Protein AF-A0A372RIH0-F1 (afdb_monomer_lite)

Secondary structure (DSSP, 8-state):
--HHHH---------------PPPP-HHHHHHHHHHHHHHHHHTS-TTTT--S-HHHHHHHHHHTT------TTS-HHHHHHHHTT----

Radius of gyration: 15.59 Å; chains: 1; bounding box: 44×25×38 Å

Structure (mmCIF, N/CA/C/O backbone):
data_AF-A0A372RIH0-F1
#
_entry.id   AF-A0A372RIH0-F1
#
loop_
_atom_site.group_PDB
_atom_site.id
_atom_site.type_symbol
_atom_site.label_atom_id
_atom_site.label_alt_id
_atom_site.label_comp_id
_atom_site.label_asym_id
_atom_site.label_entity_id
_atom_site.label_seq_id
_atom_site.pdbx_PDB_ins_code
_atom_site.Cartn_x
_atom_site.Cartn_y
_atom_site.Cartn_z
_atom_site.occupancy
_atom_site.B_iso_or_equiv
_atom_site.auth_seq_id
_atom_site.auth_comp_id
_atom_site.auth_asym_id
_atom_site.auth_atom_id
_atom_site.pdbx_PDB_model_num
ATOM 1 N N . MET A 1 1 ? 4.531 5.317 -5.463 1.00 79.00 1 MET A N 1
ATOM 2 C CA . MET A 1 1 ? 5.404 4.854 -6.566 1.00 79.00 1 MET A CA 1
ATOM 3 C C . MET A 1 1 ? 5.653 3.368 -6.379 1.00 79.00 1 MET A C 1
ATOM 5 O O . MET A 1 1 ? 5.919 2.978 -5.248 1.00 79.00 1 MET A O 1
ATOM 9 N N . ALA A 1 2 ? 5.502 2.563 -7.433 1.00 87.81 2 ALA A N 1
ATOM 10 C CA . ALA A 1 2 ? 5.599 1.106 -7.338 1.00 87.81 2 ALA A CA 1
ATOM 11 C C . ALA A 1 2 ? 7.036 0.616 -7.030 1.00 87.81 2 ALA A C 1
ATOM 13 O O . ALA A 1 2 ? 7.996 1.307 -7.403 1.00 87.81 2 ALA A O 1
ATOM 14 N N . PRO A 1 3 ? 7.206 -0.535 -6.349 1.00 87.38 3 PRO A N 1
ATOM 15 C CA . PRO A 1 3 ? 8.493 -1.003 -5.829 1.00 87.38 3 PRO A CA 1
ATOM 16 C C . PRO A 1 3 ? 9.572 -1.154 -6.908 1.00 87.38 3 PRO A C 1
ATOM 18 O O . PRO A 1 3 ? 10.701 -0.694 -6.736 1.00 87.38 3 PRO A O 1
ATOM 21 N N . GLU A 1 4 ? 9.222 -1.686 -8.077 1.00 86.38 4 GLU A N 1
ATOM 22 C CA . GLU A 1 4 ? 10.142 -1.896 -9.199 1.00 86.38 4 GLU A CA 1
ATOM 23 C C . GLU A 1 4 ? 10.706 -0.591 -9.783 1.00 86.38 4 GLU A C 1
ATOM 25 O O . GLU A 1 4 ? 11.759 -0.593 -10.420 1.00 86.38 4 GLU A O 1
ATOM 30 N N . LYS A 1 5 ? 10.044 0.549 -9.545 1.00 86.88 5 LYS A N 1
ATOM 31 C CA . LYS A 1 5 ? 10.560 1.876 -9.929 1.00 86.88 5 LYS A CA 1
ATOM 32 C C . LYS A 1 5 ? 11.577 2.415 -8.929 1.00 86.88 5 LYS A C 1
ATOM 34 O O . LYS A 1 5 ? 12.383 3.275 -9.278 1.00 86.88 5 LYS A O 1
ATOM 39 N N . LEU A 1 6 ? 11.532 1.932 -7.689 1.00 85.69 6 LEU A N 1
ATOM 40 C CA . LEU A 1 6 ? 12.412 2.344 -6.596 1.00 85.69 6 LEU A CA 1
ATOM 41 C C . LEU A 1 6 ? 13.710 1.528 -6.547 1.00 85.69 6 LEU A C 1
ATOM 43 O O . LEU A 1 6 ? 14.708 2.043 -6.044 1.00 85.69 6 LEU A O 1
ATOM 47 N N . LEU A 1 7 ? 13.699 0.310 -7.097 1.00 81.94 7 LEU A N 1
ATOM 48 C CA . LEU A 1 7 ? 14.831 -0.625 -7.138 1.00 81.94 7 LEU A CA 1
ATOM 49 C C . LEU A 1 7 ? 15.880 -0.327 -8.220 1.00 81.94 7 LEU A C 1
ATOM 51 O O . LEU A 1 7 ? 16.906 -0.997 -8.268 1.00 81.94 7 LEU A O 1
ATOM 55 N N . LEU A 1 8 ? 15.654 0.661 -9.089 1.00 70.31 8 LEU A N 1
ATOM 56 C CA . LEU A 1 8 ? 16.638 1.056 -10.097 1.00 70.31 8 LEU A CA 1
ATOM 57 C C . LEU A 1 8 ? 17.874 1.673 -9.421 1.00 70.31 8 LEU A C 1
ATOM 59 O O . LEU A 1 8 ? 17.846 2.830 -8.995 1.00 70.31 8 LEU A O 1
ATOM 63 N N . ASP A 1 9 ? 18.955 0.895 -9.331 1.00 59.22 9 ASP A N 1
ATOM 64 C CA . ASP A 1 9 ? 20.243 1.359 -8.825 1.00 59.22 9 ASP A CA 1
ATOM 65 C C . ASP A 1 9 ? 20.868 2.348 -9.832 1.00 59.22 9 ASP A C 1
ATOM 67 O O . ASP A 1 9 ? 21.140 2.016 -10.990 1.00 59.22 9 ASP A O 1
ATOM 71 N N . ASN A 1 10 ? 21.135 3.579 -9.386 1.00 56.28 10 ASN A N 1
ATOM 72 C CA . ASN A 1 10 ? 22.108 4.455 -10.038 1.00 56.28 10 ASN A CA 1
ATOM 73 C C . ASN A 1 10 ? 23.505 3.902 -9.71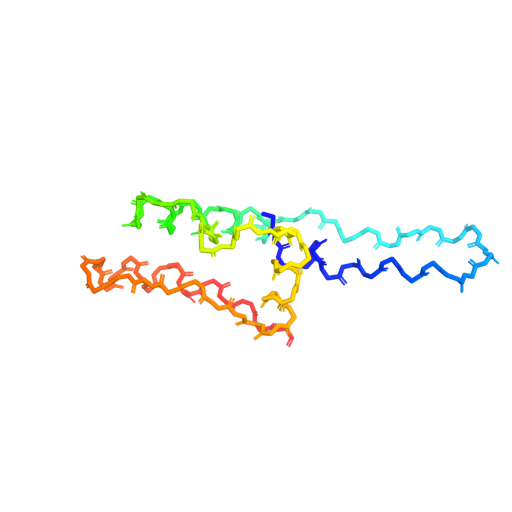8 1.00 56.28 10 ASN A C 1
ATOM 75 O O . ASN A 1 10 ? 24.190 4.413 -8.837 1.00 56.28 10 ASN A O 1
ATOM 79 N N . ASN A 1 11 ? 23.919 2.830 -10.392 1.00 51.47 11 ASN A N 1
ATOM 80 C CA . ASN A 1 11 ? 25.319 2.420 -10.380 1.00 51.47 11 ASN A CA 1
ATOM 81 C C . ASN A 1 11 ? 26.087 3.364 -11.323 1.00 51.47 11 ASN A C 1
ATOM 83 O O . ASN A 1 11 ? 26.312 3.071 -12.497 1.00 51.47 11 ASN A O 1
ATOM 87 N N . GLU A 1 12 ? 26.366 4.574 -10.836 1.00 52.09 12 GLU A N 1
ATOM 88 C CA . GLU A 1 12 ? 27.220 5.561 -11.496 1.00 52.09 12 GLU A CA 1
A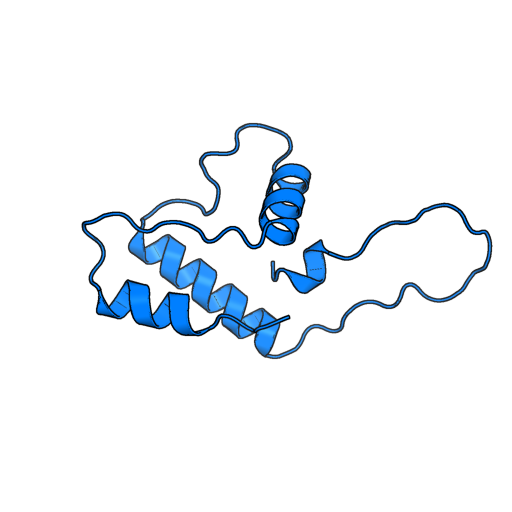TOM 89 C C . GLU A 1 12 ? 28.677 5.145 -11.313 1.00 52.09 12 GLU A C 1
ATOM 91 O O . GLU A 1 12 ? 29.313 5.521 -10.340 1.00 52.09 12 GLU A O 1
ATOM 96 N N . ASN A 1 13 ? 29.171 4.306 -12.221 1.00 47.97 13 ASN A N 1
ATOM 97 C CA . ASN A 1 13 ? 30.582 4.209 -12.598 1.00 47.97 13 ASN A CA 1
ATOM 98 C C . ASN A 1 13 ? 30.688 3.248 -13.780 1.00 47.97 13 ASN A C 1
ATOM 100 O O . ASN A 1 13 ? 31.042 2.089 -13.608 1.00 47.97 13 ASN A O 1
ATOM 104 N N . ASN A 1 14 ? 30.318 3.711 -14.973 1.00 45.09 14 ASN A N 1
ATOM 105 C CA . ASN A 1 14 ? 30.866 3.208 -16.230 1.00 45.09 14 ASN A CA 1
ATOM 106 C C . ASN A 1 14 ? 30.530 4.212 -17.332 1.00 45.09 14 ASN A C 1
ATOM 108 O O . ASN A 1 14 ? 29.382 4.328 -17.761 1.00 45.09 14 ASN A O 1
ATOM 112 N N . ASN A 1 15 ? 31.555 4.946 -17.766 1.00 53.69 15 ASN A N 1
ATOM 113 C CA . ASN A 1 15 ? 31.547 5.728 -18.994 1.00 53.69 15 ASN A CA 1
ATOM 114 C C . ASN A 1 15 ? 31.241 4.785 -20.157 1.00 53.69 15 ASN A C 1
ATOM 116 O O . ASN A 1 15 ? 32.130 4.059 -20.580 1.00 53.69 15 ASN A O 1
ATOM 120 N N . ASN A 1 16 ? 29.987 4.746 -20.602 1.00 50.38 16 ASN A N 1
ATOM 121 C CA . ASN A 1 16 ? 29.539 4.311 -21.922 1.00 50.38 16 ASN A CA 1
ATOM 122 C C . ASN A 1 16 ? 28.056 4.681 -22.033 1.00 50.38 16 ASN A C 1
ATOM 124 O O . ASN A 1 16 ? 27.251 4.240 -21.211 1.00 50.38 16 ASN A O 1
ATOM 128 N N . ASP A 1 17 ? 27.702 5.477 -23.043 1.00 54.91 17 ASP A N 1
ATOM 129 C CA . ASP A 1 17 ? 26.361 5.997 -23.350 1.00 54.91 17 ASP A CA 1
ATOM 130 C C . ASP A 1 17 ? 25.339 4.906 -23.736 1.00 54.91 17 ASP A C 1
ATOM 132 O O . ASP A 1 17 ? 24.714 4.928 -24.794 1.00 54.91 17 ASP A O 1
ATOM 136 N N . ASN A 1 18 ? 25.121 3.929 -22.858 1.00 49.59 18 ASN A N 1
ATOM 137 C CA . ASN A 1 18 ? 24.174 2.840 -23.041 1.00 49.59 18 ASN A CA 1
ATOM 138 C C . ASN A 1 18 ? 22.962 3.039 -22.129 1.00 49.59 18 ASN A C 1
ATOM 140 O O . ASN A 1 18 ? 22.872 2.508 -21.026 1.00 49.59 18 ASN A O 1
ATOM 144 N N . LYS A 1 19 ? 22.018 3.841 -22.638 1.00 53.88 19 LYS A N 1
ATOM 145 C CA . LYS A 1 19 ? 20.559 3.751 -22.437 1.00 53.88 19 LYS A CA 1
ATOM 146 C C . LYS A 1 19 ? 20.145 3.092 -21.105 1.00 53.88 19 LYS A C 1
ATOM 148 O O . LYS A 1 19 ? 19.857 1.896 -21.076 1.00 53.88 19 LYS A O 1
ATOM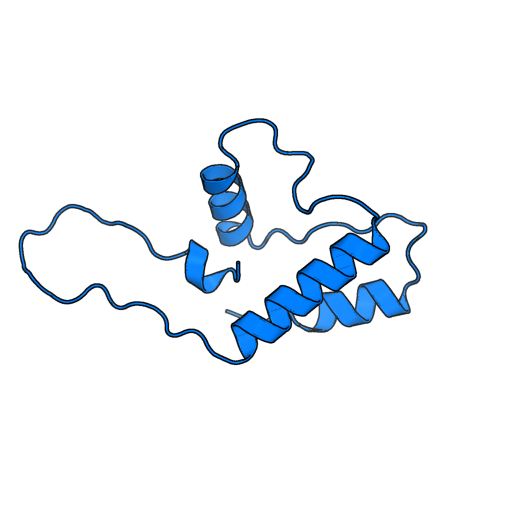 153 N N . LYS A 1 20 ? 20.057 3.879 -20.016 1.00 58.66 20 LYS A N 1
ATOM 154 C CA . LYS A 1 20 ? 19.425 3.464 -18.741 1.00 58.66 20 LYS A CA 1
ATOM 155 C C . LYS A 1 20 ? 18.139 2.685 -19.063 1.00 58.66 20 LYS A C 1
ATOM 157 O O . LYS A 1 20 ? 17.189 3.276 -19.581 1.00 58.66 20 LYS A O 1
ATOM 162 N N . LYS A 1 21 ? 18.107 1.370 -18.799 1.00 63.12 21 LYS A N 1
ATOM 163 C CA . LYS A 1 21 ? 16.908 0.532 -18.974 1.00 63.12 21 LYS A CA 1
ATOM 164 C C . LYS A 1 21 ? 15.856 1.007 -17.970 1.00 63.12 21 LYS A C 1
ATOM 166 O O . LYS A 1 21 ? 15.833 0.582 -16.821 1.00 63.12 21 LYS A O 1
ATOM 171 N N . LYS A 1 22 ? 15.011 1.948 -18.390 1.00 70.38 22 LYS A N 1
ATOM 172 C CA . LYS A 1 22 ? 13.850 2.383 -17.613 1.00 70.38 22 LYS A CA 1
ATOM 173 C C . LYS A 1 22 ? 12.847 1.233 -17.598 1.00 70.38 22 LYS A C 1
ATOM 175 O O . LYS A 1 22 ? 12.454 0.767 -18.665 1.00 70.38 22 LYS A O 1
ATOM 180 N N . VAL A 1 23 ? 12.425 0.793 -16.414 1.00 80.50 23 VAL A N 1
ATOM 181 C CA . VAL A 1 23 ? 11.295 -0.139 -16.302 1.00 80.50 23 VAL A CA 1
ATOM 182 C C . VAL A 1 23 ? 10.046 0.619 -16.775 1.00 80.50 23 VAL A C 1
ATOM 184 O O . VAL A 1 23 ? 9.711 1.635 -16.155 1.00 80.50 23 VAL A O 1
ATOM 187 N N . PRO A 1 24 ? 9.359 0.185 -17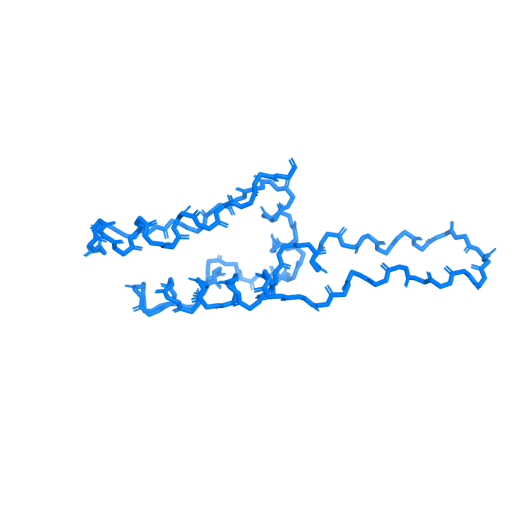.846 1.00 87.25 24 PRO A N 1
ATOM 188 C CA . PRO A 1 2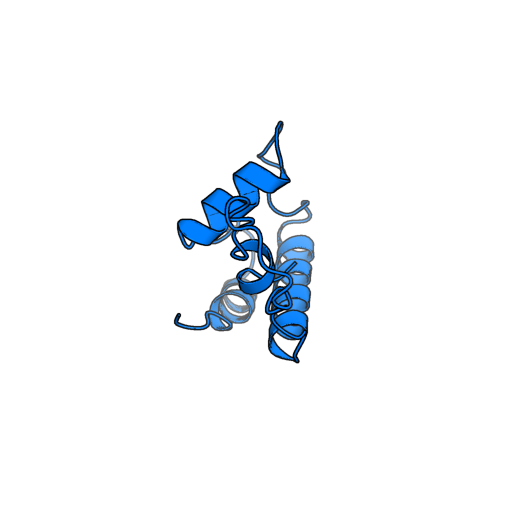4 ? 8.179 0.877 -18.360 1.00 87.25 24 PRO A CA 1
ATOM 189 C C . PRO A 1 24 ? 7.050 0.836 -17.333 1.00 87.25 24 PRO A C 1
A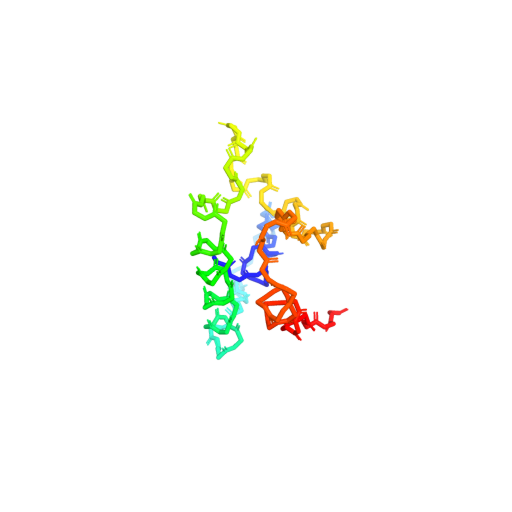TOM 191 O O . PRO A 1 24 ? 6.924 -0.133 -16.587 1.00 87.25 24 PRO A O 1
ATOM 194 N N . TYR A 1 25 ? 6.265 1.906 -17.244 1.00 89.06 25 TYR A N 1
ATOM 195 C CA . TYR A 1 25 ? 5.027 1.872 -16.469 1.00 89.06 25 TYR A CA 1
ATOM 196 C C . TYR A 1 25 ? 4.031 0.956 -17.176 1.00 89.06 25 TYR A C 1
ATOM 198 O O . TYR A 1 25 ? 3.832 1.075 -18.384 1.00 89.06 25 TYR A O 1
ATOM 206 N N . ASP A 1 26 ? 3.451 0.037 -16.421 1.00 91.50 26 ASP A N 1
ATOM 207 C CA . ASP A 1 26 ? 2.429 -0.891 -16.881 1.00 91.50 26 ASP A CA 1
ATOM 208 C C . ASP A 1 26 ? 1.236 -0.868 -15.912 1.00 91.50 26 ASP A C 1
ATOM 210 O O . ASP A 1 26 ? 1.208 -0.114 -14.935 1.00 91.50 26 ASP A O 1
ATOM 214 N N . SER A 1 27 ? 0.235 -1.705 -16.175 1.00 92.62 27 SER A N 1
ATOM 215 C CA . SER A 1 27 ? -0.952 -1.799 -15.323 1.00 92.62 27 SER A CA 1
ATOM 216 C C . SER A 1 27 ? -0.642 -2.243 -13.888 1.00 92.62 27 SER A C 1
ATOM 218 O O . SER A 1 27 ? -1.419 -1.936 -12.985 1.00 92.62 27 SER A O 1
ATOM 220 N N . LYS A 1 28 ? 0.490 -2.915 -13.629 1.00 89.44 28 LYS A N 1
ATOM 221 C CA . LYS A 1 28 ? 0.880 -3.316 -12.269 1.00 89.44 28 LYS A CA 1
ATOM 222 C C . LYS A 1 28 ? 1.240 -2.099 -11.421 1.00 89.44 28 LYS A C 1
ATOM 224 O O . LYS A 1 28 ? 0.889 -2.061 -10.242 1.00 89.44 28 LYS A O 1
ATOM 229 N N . CYS A 1 29 ? 1.856 -1.077 -12.020 1.00 90.94 29 CYS A N 1
ATOM 230 C CA . CYS A 1 29 ? 2.132 0.188 -11.338 1.00 90.94 29 CYS A CA 1
ATOM 231 C C . CYS A 1 29 ? 0.843 0.889 -10.875 1.00 90.94 29 CYS A C 1
ATOM 233 O O . CYS A 1 29 ? 0.803 1.451 -9.775 1.00 90.94 29 CYS A O 1
ATOM 235 N N . GLU A 1 30 ? -0.204 0.840 -11.701 1.00 92.25 30 GLU A N 1
ATOM 236 C CA . GLU A 1 30 ? -1.518 1.413 -11.390 1.00 92.25 30 GLU A CA 1
ATOM 237 C C . GLU A 1 30 ? -2.204 0.634 -10.265 1.00 92.25 30 GLU A C 1
ATOM 239 O O . GLU A 1 30 ? -2.632 1.230 -9.279 1.00 92.25 30 GLU A O 1
ATOM 244 N N . ILE A 1 31 ? -2.220 -0.703 -10.348 1.00 91.81 31 ILE A N 1
ATOM 245 C CA . ILE A 1 31 ? -2.772 -1.575 -9.297 1.00 91.81 31 ILE A CA 1
ATOM 246 C C . ILE A 1 31 ? -2.083 -1.311 -7.955 1.00 91.81 31 ILE A C 1
ATOM 248 O O . ILE A 1 31 ? -2.756 -1.159 -6.935 1.00 91.81 31 ILE A O 1
ATOM 252 N N . TYR A 1 32 ? -0.752 -1.195 -7.948 1.00 90.44 32 TYR A N 1
ATOM 253 C CA . TYR A 1 32 ? -0.009 -0.849 -6.738 1.00 90.44 32 TYR A CA 1
ATOM 254 C C . TYR A 1 32 ? -0.422 0.520 -6.188 1.00 90.44 32 TYR A C 1
ATOM 256 O O . TYR A 1 32 ? -0.636 0.673 -4.986 1.00 90.44 32 TYR A O 1
ATOM 264 N N . SER A 1 33 ? -0.541 1.524 -7.061 1.00 92.25 33 SER A N 1
ATOM 265 C CA . SER A 1 33 ? -0.891 2.888 -6.654 1.00 92.25 33 SER A CA 1
ATOM 266 C C . SER A 1 33 ? -2.309 2.963 -6.079 1.00 92.25 33 SER A C 1
ATOM 268 O O . SER A 1 33 ? -2.512 3.617 -5.057 1.00 92.25 33 SER A O 1
ATOM 270 N N . VAL A 1 34 ? -3.264 2.222 -6.651 1.00 93.62 34 VAL A N 1
ATOM 271 C CA . VAL A 1 34 ? -4.617 2.061 -6.092 1.00 93.62 34 VAL A CA 1
ATOM 272 C C . VAL A 1 34 ? -4.574 1.334 -4.745 1.00 93.62 34 VAL A C 1
ATOM 274 O O . VAL A 1 34 ? -5.226 1.773 -3.802 1.00 93.62 34 VAL A O 1
ATOM 277 N N . GLY A 1 35 ? -3.778 0.271 -4.607 1.00 92.69 35 GLY A N 1
ATOM 278 C CA . GLY A 1 35 ? -3.602 -0.436 -3.332 1.00 92.69 35 GLY A CA 1
ATOM 279 C C . GLY A 1 35 ? -3.044 0.457 -2.219 1.00 92.69 35 GLY A C 1
ATOM 280 O O . GLY A 1 35 ? -3.535 0.419 -1.092 1.00 92.69 35 GLY A O 1
ATOM 281 N N . ALA A 1 36 ? -2.070 1.313 -2.541 1.00 92.56 36 ALA A N 1
ATOM 282 C CA . ALA A 1 36 ? -1.529 2.298 -1.607 1.00 92.56 36 ALA A CA 1
ATOM 283 C C . ALA A 1 36 ? -2.576 3.348 -1.197 1.00 92.56 36 ALA A C 1
ATOM 285 O O . ALA A 1 36 ? -2.660 3.691 -0.020 1.00 92.56 36 ALA A O 1
ATOM 286 N N . LEU A 1 37 ? -3.403 3.812 -2.141 1.00 95.00 37 LEU A N 1
ATOM 287 C CA . LEU A 1 37 ? -4.502 4.736 -1.852 1.00 95.00 37 LEU A CA 1
ATOM 288 C C . LEU A 1 37 ? -5.566 4.094 -0.949 1.00 95.00 37 LEU A C 1
ATOM 290 O O . LEU A 1 37 ? -6.041 4.724 -0.010 1.00 95.00 37 LEU A O 1
ATOM 294 N N . LEU A 1 38 ? -5.921 2.830 -1.195 1.00 94.75 38 LEU A N 1
ATOM 295 C CA . LEU A 1 38 ? -6.847 2.084 -0.339 1.00 94.75 38 LEU A CA 1
ATOM 296 C C . LEU A 1 38 ? -6.301 1.923 1.084 1.00 94.75 38 LEU A C 1
ATOM 298 O O . LEU A 1 38 ? -7.059 2.063 2.042 1.00 94.75 38 LEU A O 1
ATOM 302 N N . TRP A 1 39 ? -4.995 1.677 1.231 1.00 95.19 39 TRP A N 1
ATOM 303 C CA . TRP A 1 39 ? -4.341 1.667 2.541 1.00 95.19 39 TRP A CA 1
ATOM 304 C C . TRP A 1 39 ? -4.434 3.039 3.227 1.00 95.19 39 TRP A C 1
ATOM 306 O O . TRP A 1 39 ? -4.812 3.109 4.392 1.00 95.19 39 TRP A O 1
ATOM 316 N N . GLU A 1 40 ? -4.160 4.129 2.504 1.00 96.06 40 GLU A N 1
ATOM 317 C CA . GLU A 1 40 ? -4.236 5.500 3.031 1.00 96.06 40 GLU A CA 1
ATOM 318 C C . GLU A 1 40 ? -5.653 5.871 3.494 1.00 96.06 40 GLU A C 1
ATOM 320 O O . GLU A 1 40 ? -5.809 6.451 4.567 1.00 96.06 40 GLU A O 1
ATOM 325 N N . ILE A 1 41 ? -6.688 5.485 2.739 1.00 95.25 41 ILE A N 1
ATOM 326 C CA . ILE A 1 41 ? -8.094 5.676 3.130 1.00 95.25 41 ILE A CA 1
ATOM 327 C C . ILE A 1 41 ? -8.435 4.846 4.374 1.00 95.25 41 ILE A C 1
ATOM 329 O O . ILE A 1 41 ? -9.120 5.341 5.265 1.00 95.25 41 ILE A O 1
ATOM 333 N N . ALA A 1 42 ? -7.969 3.597 4.447 1.00 95.00 42 ALA A N 1
ATOM 334 C CA . ALA A 1 42 ? -8.249 2.711 5.575 1.00 95.00 42 ALA A CA 1
ATOM 335 C C . ALA A 1 42 ? -7.595 3.195 6.881 1.00 95.00 42 ALA A C 1
ATOM 337 O O . ALA A 1 42 ? -8.216 3.140 7.938 1.00 95.00 42 ALA A O 1
ATOM 338 N N . GLU A 1 43 ? -6.353 3.674 6.808 1.00 94.94 43 GLU A N 1
ATOM 339 C CA . GLU A 1 43 ? -5.576 4.119 7.973 1.00 94.94 43 GLU A CA 1
ATOM 340 C C . GLU A 1 43 ? -5.733 5.609 8.290 1.00 94.94 43 GLU A C 1
ATOM 342 O O . GLU A 1 43 ? -5.292 6.057 9.351 1.00 94.94 43 GLU A O 1
ATOM 347 N N . LEU A 1 44 ? -6.331 6.380 7.373 1.00 94.69 44 LEU A N 1
ATOM 348 C CA . LEU A 1 44 ? -6.472 7.839 7.439 1.00 94.69 44 LEU A CA 1
ATOM 349 C C . LEU A 1 44 ? -5.136 8.552 7.716 1.00 94.69 44 LEU A C 1
ATOM 351 O O . LEU A 1 44 ? -5.071 9.556 8.430 1.00 94.69 44 LEU A O 1
ATOM 355 N N . LYS A 1 45 ? -4.047 8.006 7.168 1.00 93.94 45 LYS A N 1
ATOM 356 C CA . LYS A 1 45 ? -2.665 8.452 7.384 1.00 93.94 45 LYS A CA 1
ATOM 357 C C . LYS A 1 45 ? -1.864 8.325 6.102 1.00 93.94 45 LYS A C 1
ATOM 359 O O . LYS A 1 45 ? -2.069 7.409 5.312 1.00 93.94 45 LYS A O 1
ATOM 364 N N . LYS A 1 46 ? -0.866 9.199 5.951 1.00 92.25 46 LYS A N 1
ATOM 365 C CA . LYS A 1 46 ? 0.093 9.097 4.849 1.00 92.25 46 LYS A CA 1
ATOM 366 C C . LYS A 1 46 ? 0.902 7.799 4.978 1.00 92.25 46 LYS A C 1
ATOM 368 O O . LYS A 1 46 ? 1.433 7.536 6.061 1.00 92.25 46 LYS A O 1
ATOM 373 N N . PRO A 1 47 ? 1.068 7.018 3.897 1.00 91.50 47 PRO A N 1
ATOM 374 C CA . PRO A 1 47 ? 2.000 5.898 3.879 1.00 91.50 47 PRO A CA 1
ATOM 375 C C . PRO A 1 47 ? 3.390 6.327 4.356 1.00 91.50 47 PRO A C 1
ATOM 377 O O . PRO A 1 47 ? 3.888 7.378 3.954 1.00 91.50 47 PRO A O 1
ATOM 380 N N . HIS A 1 48 ? 4.020 5.506 5.200 1.00 91.81 48 HIS A N 1
ATOM 381 C CA . HIS A 1 48 ? 5.344 5.783 5.774 1.00 91.81 48 HIS A CA 1
ATOM 382 C C . HIS A 1 48 ? 5.441 7.084 6.593 1.00 91.81 48 HIS A C 1
ATOM 384 O O . HIS A 1 48 ? 6.522 7.663 6.701 1.00 91.81 48 HIS A O 1
ATOM 390 N N . SER A 1 49 ? 4.337 7.552 7.190 1.00 91.00 49 SER A N 1
ATOM 391 C CA . SER A 1 49 ? 4.326 8.750 8.048 1.00 91.00 49 SER A CA 1
ATOM 392 C C . SER A 1 49 ? 5.254 8.659 9.263 1.00 91.00 49 SER A C 1
ATOM 394 O O . SER A 1 49 ? 5.514 9.666 9.911 1.00 91.00 49 SER A O 1
ATOM 396 N N . ASP A 1 50 ? 5.723 7.457 9.595 1.00 91.38 50 ASP A N 1
ATOM 397 C CA . ASP A 1 50 ? 6.664 7.185 10.676 1.00 91.38 50 ASP A CA 1
ATOM 398 C C . ASP A 1 50 ? 8.124 7.540 10.328 1.00 91.38 50 ASP A C 1
ATOM 400 O O . ASP A 1 50 ? 8.977 7.581 11.213 1.00 91.38 50 ASP A O 1
ATOM 404 N N . ILE A 1 51 ? 8.425 7.829 9.059 1.00 90.56 51 ILE A N 1
ATOM 405 C CA . ILE A 1 51 ? 9.762 8.217 8.599 1.00 90.56 51 ILE A CA 1
ATOM 406 C C . ILE A 1 51 ? 9.899 9.745 8.642 1.00 90.56 51 ILE A C 1
ATOM 408 O O . ILE A 1 51 ? 9.249 10.454 7.875 1.00 90.56 51 ILE A O 1
ATOM 412 N N . SER A 1 52 ? 10.777 10.260 9.507 1.00 78.81 52 SER A N 1
ATOM 413 C CA . SER A 1 52 ? 10.981 11.705 9.704 1.00 78.81 52 SER A CA 1
ATOM 414 C C . SER A 1 52 ? 12.074 12.328 8.822 1.00 78.81 52 SER A C 1
ATOM 416 O O . SER A 1 52 ? 11.989 13.513 8.502 1.00 78.81 52 SER A O 1
ATOM 418 N N . SER A 1 53 ? 13.081 11.560 8.394 1.00 83.06 53 SER A N 1
ATOM 419 C CA . SER A 1 53 ? 14.199 12.032 7.564 1.00 83.06 53 SER A CA 1
ATOM 420 C C . SER A 1 53 ? 14.544 11.047 6.440 1.00 83.06 53 SER A C 1
ATOM 422 O O . SER A 1 53 ? 14.295 9.846 6.534 1.00 83.06 53 SER A O 1
ATOM 424 N N . GLU A 1 54 ? 15.077 11.576 5.332 1.00 86.12 54 GLU A N 1
ATOM 425 C CA . GLU A 1 54 ? 15.512 10.801 4.155 1.00 86.12 54 GLU A CA 1
ATOM 426 C C . GLU A 1 54 ? 14.450 9.828 3.605 1.00 86.12 54 GLU A C 1
ATOM 428 O O . GLU A 1 54 ? 14.723 8.663 3.304 1.00 86.12 54 GLU A O 1
ATOM 433 N N . LEU A 1 55 ? 13.218 10.324 3.446 1.00 86.62 55 LEU A N 1
ATOM 434 C CA . LEU A 1 55 ? 12.039 9.543 3.054 1.00 86.62 55 LEU A CA 1
ATOM 435 C C . LEU A 1 55 ? 12.303 8.586 1.880 1.00 86.62 55 LEU A C 1
ATOM 437 O O . LEU A 1 55 ? 11.966 7.409 1.947 1.00 86.62 55 LEU A O 1
ATOM 441 N N . LEU A 1 56 ? 12.942 9.071 0.813 1.00 87.62 56 LEU A N 1
ATOM 442 C CA . LEU A 1 56 ? 13.183 8.281 -0.396 1.00 87.62 56 LEU A CA 1
ATOM 443 C C . LEU A 1 56 ? 14.179 7.134 -0.151 1.00 87.62 56 LEU A C 1
ATOM 445 O O . LEU A 1 56 ? 13.946 6.015 -0.610 1.00 87.62 56 LEU A O 1
ATOM 449 N N . VAL A 1 57 ? 15.257 7.383 0.600 1.00 89.38 57 VAL A N 1
ATOM 450 C CA . VAL A 1 57 ? 16.259 6.362 0.958 1.00 89.38 57 VAL A CA 1
ATOM 451 C C . VAL A 1 57 ? 15.618 5.290 1.835 1.00 89.38 57 VAL A C 1
ATOM 453 O O . VAL A 1 57 ? 15.739 4.097 1.554 1.00 89.38 57 VAL A O 1
ATOM 456 N N . SER A 1 58 ? 14.859 5.713 2.843 1.00 91.62 58 SER A N 1
ATOM 457 C CA . SER A 1 58 ? 14.185 4.811 3.774 1.00 91.62 58 SER A CA 1
ATOM 458 C C . SER A 1 58 ? 13.085 3.982 3.098 1.00 91.62 58 SER A C 1
ATOM 460 O O . SER A 1 58 ? 12.977 2.782 3.353 1.00 91.62 58 SER A O 1
ATOM 462 N N . ILE A 1 59 ? 12.315 4.569 2.174 1.00 90.81 59 ILE A N 1
ATOM 463 C CA . ILE A 1 59 ? 11.339 3.830 1.360 1.00 90.81 59 ILE A CA 1
ATOM 464 C C . ILE A 1 59 ? 12.048 2.815 0.452 1.00 90.81 59 ILE A C 1
ATOM 466 O O . ILE A 1 59 ? 11.609 1.670 0.370 1.00 90.81 59 ILE A O 1
ATOM 470 N N . ARG A 1 60 ? 13.164 3.180 -0.197 1.00 90.62 60 ARG A N 1
ATOM 471 C CA . ARG A 1 60 ? 13.954 2.230 -1.007 1.00 90.62 60 ARG A CA 1
ATOM 472 C C . ARG A 1 60 ? 14.459 1.053 -0.179 1.00 90.62 60 ARG A C 1
ATOM 474 O O . ARG A 1 60 ? 14.397 -0.079 -0.649 1.00 90.62 60 ARG A O 1
ATOM 481 N N . LYS A 1 61 ? 14.928 1.307 1.046 1.00 91.25 61 LYS A N 1
ATOM 482 C CA . LYS A 1 61 ? 15.336 0.254 1.983 1.00 91.25 61 LYS A CA 1
ATOM 483 C C . LYS A 1 61 ? 14.166 -0.678 2.314 1.00 91.25 61 LYS A C 1
ATOM 485 O O . LYS A 1 61 ? 14.297 -1.881 2.125 1.00 91.25 61 LYS A O 1
ATOM 490 N N . ARG A 1 62 ? 13.005 -0.126 2.690 1.00 92.19 62 ARG A N 1
ATOM 491 C CA . ARG A 1 62 ? 11.775 -0.900 2.949 1.00 92.19 62 ARG A CA 1
ATOM 492 C C . ARG A 1 62 ? 11.366 -1.770 1.763 1.00 92.19 62 ARG A C 1
ATOM 494 O O . ARG A 1 62 ? 11.008 -2.925 1.952 1.00 92.19 62 ARG A O 1
ATOM 501 N N . VAL A 1 63 ? 11.462 -1.236 0.546 1.00 90.00 63 VAL A N 1
ATOM 502 C CA . VAL A 1 63 ? 11.197 -1.996 -0.681 1.00 90.00 63 VAL A CA 1
ATOM 503 C C . VAL A 1 63 ? 12.179 -3.161 -0.844 1.00 90.00 63 VAL A C 1
ATOM 505 O O . VAL A 1 63 ? 11.738 -4.274 -1.107 1.00 90.00 63 VAL A O 1
ATOM 508 N N . LYS A 1 64 ? 13.487 -2.942 -0.634 1.00 89.25 64 LYS A N 1
ATOM 509 C CA . LYS A 1 64 ? 14.503 -4.015 -0.681 1.00 89.25 64 LYS A CA 1
ATOM 510 C C . LYS A 1 64 ? 14.269 -5.095 0.387 1.00 89.25 64 LYS A C 1
ATOM 512 O O . LYS A 1 64 ? 14.580 -6.256 0.155 1.00 89.25 64 LYS A O 1
ATOM 517 N N . GLU A 1 65 ? 13.699 -4.723 1.529 1.00 90.69 65 GLU A N 1
ATOM 518 C CA . GLU A 1 65 ? 13.360 -5.626 2.639 1.00 90.69 65 GLU A CA 1
ATOM 519 C C . GLU A 1 65 ? 11.973 -6.285 2.494 1.00 90.69 65 GLU A C 1
ATOM 521 O O . GLU A 1 65 ? 11.546 -7.000 3.399 1.00 90.69 65 GLU A O 1
ATOM 526 N N . ASN A 1 66 ? 11.253 -6.063 1.384 1.00 87.69 66 ASN A N 1
ATOM 527 C CA . ASN A 1 66 ? 9.867 -6.518 1.185 1.00 87.69 66 ASN A CA 1
ATOM 528 C C . ASN A 1 66 ? 8.916 -6.100 2.324 1.00 87.69 66 ASN A C 1
ATOM 530 O O . ASN A 1 66 ? 7.968 -6.811 2.668 1.00 87.69 66 ASN A O 1
ATOM 534 N N . TYR A 1 67 ? 9.171 -4.937 2.925 1.00 90.38 67 TYR A N 1
ATOM 535 C CA . TYR A 1 67 ? 8.360 -4.410 4.013 1.00 90.38 67 TYR A CA 1
ATOM 536 C C . TYR A 1 67 ? 6.932 -4.122 3.538 1.00 90.38 67 TYR A C 1
ATOM 538 O O . TYR A 1 67 ? 6.714 -3.463 2.519 1.00 90.38 67 TYR A O 1
ATOM 546 N N . VAL A 1 68 ? 5.954 -4.555 4.333 1.00 88.25 68 VAL A N 1
ATOM 547 C CA . VAL A 1 68 ? 4.529 -4.310 4.099 1.00 88.25 68 VAL A CA 1
ATOM 548 C C . VAL A 1 68 ? 4.022 -3.343 5.156 1.00 88.25 68 VAL A C 1
ATOM 550 O O . VAL A 1 68 ? 4.270 -3.537 6.346 1.00 88.25 68 VAL A O 1
ATOM 553 N N . LEU A 1 69 ? 3.300 -2.311 4.722 1.00 91.12 69 LEU A N 1
ATOM 554 C CA . LEU A 1 69 ? 2.668 -1.376 5.643 1.00 91.12 69 LEU A CA 1
ATOM 555 C C . LEU A 1 69 ? 1.644 -2.119 6.519 1.00 91.12 69 LEU A C 1
ATOM 557 O O . LEU A 1 69 ? 0.761 -2.794 5.981 1.00 91.12 69 LEU A O 1
ATOM 561 N N . PRO A 1 70 ? 1.750 -2.023 7.854 1.00 92.62 70 PRO A N 1
ATOM 562 C CA . PRO A 1 70 ? 0.800 -2.661 8.747 1.00 92.62 70 PRO A CA 1
ATOM 563 C C . PRO A 1 70 ? -0.557 -1.960 8.664 1.00 92.62 70 PRO A C 1
ATOM 565 O O . PRO A 1 70 ? -0.642 -0.776 8.345 1.00 92.62 70 PRO A O 1
ATOM 568 N N . PHE A 1 71 ? -1.610 -2.700 8.993 1.00 93.81 71 PHE A N 1
ATOM 569 C CA . PHE A 1 71 ? -2.921 -2.134 9.280 1.00 93.81 71 PHE A CA 1
ATOM 570 C C . PHE A 1 71 ? -3.161 -2.148 10.789 1.00 93.81 71 PHE A C 1
ATOM 572 O O . PHE A 1 71 ? -2.764 -3.090 11.481 1.00 93.81 71 PHE A O 1
ATOM 579 N N . SER A 1 72 ? -3.864 -1.142 11.281 1.00 93.38 72 SER A N 1
ATOM 580 C CA . SER A 1 72 ? -4.449 -1.096 12.615 1.00 93.38 72 SER A CA 1
ATOM 581 C C . SER A 1 72 ? -5.465 -2.225 12.825 1.00 93.38 72 SER A C 1
ATOM 583 O O . SER A 1 72 ? -5.984 -2.837 11.882 1.00 93.38 72 SER A O 1
ATOM 585 N N . SER A 1 73 ? -5.757 -2.541 14.088 1.00 93.06 73 SER A N 1
ATOM 586 C CA . SER A 1 73 ? -6.764 -3.545 14.458 1.00 93.06 73 SER A CA 1
ATOM 587 C C . SER A 1 73 ? -8.143 -3.219 13.890 1.00 93.06 73 SER A C 1
ATOM 589 O O . SER A 1 73 ? -8.858 -4.136 13.491 1.00 93.06 73 SER A O 1
ATOM 591 N N . ASP A 1 74 ? -8.451 -1.930 13.782 1.00 94.25 74 ASP A N 1
ATOM 592 C CA . ASP A 1 74 ? -9.799 -1.406 13.559 1.00 94.25 74 ASP A CA 1
ATOM 593 C C . ASP A 1 74 ? -10.222 -1.469 12.085 1.00 94.25 74 ASP A C 1
ATOM 595 O O . ASP A 1 74 ? -11.411 -1.428 11.771 1.00 94.25 74 ASP A O 1
ATOM 599 N N . VAL A 1 75 ? -9.264 -1.636 11.166 1.00 94.75 75 VAL A N 1
ATOM 600 C CA . VAL A 1 75 ? -9.559 -1.843 9.744 1.00 94.75 75 VAL A CA 1
ATOM 601 C C . VAL A 1 75 ? -10.171 -3.241 9.531 1.00 94.75 75 VAL A C 1
ATOM 603 O O . VAL A 1 75 ? -9.568 -4.244 9.944 1.00 94.75 75 VAL A O 1
ATOM 606 N N . PRO A 1 76 ? -11.328 -3.354 8.844 1.00 95.06 76 PRO A N 1
ATOM 607 C CA . PRO A 1 76 ? -11.970 -4.636 8.566 1.00 95.06 76 PRO A CA 1
ATOM 608 C C . PRO A 1 76 ? -11.068 -5.618 7.813 1.00 95.06 76 PRO A C 1
ATOM 610 O O . PRO A 1 76 ? -10.314 -5.239 6.914 1.00 95.06 76 PRO A O 1
ATOM 613 N N . PHE A 1 77 ? -11.188 -6.911 8.131 1.00 92.38 77 PHE A N 1
ATOM 614 C CA . PHE A 1 77 ? -10.374 -7.963 7.511 1.00 92.38 77 PHE A CA 1
ATOM 615 C C . PHE A 1 77 ? -10.483 -7.988 5.981 1.00 92.38 77 PHE A C 1
ATOM 617 O O . PHE A 1 77 ? -9.467 -8.118 5.303 1.00 92.38 77 PHE A O 1
ATOM 624 N N . GLU A 1 78 ? -11.687 -7.801 5.434 1.00 92.25 78 GLU A N 1
ATOM 625 C CA . GLU A 1 78 ? -11.920 -7.759 3.984 1.00 92.25 78 GLU A CA 1
ATOM 626 C C . GLU A 1 78 ? -11.038 -6.712 3.291 1.00 92.25 78 GLU A C 1
ATOM 628 O O . GLU A 1 78 ? -10.450 -6.971 2.243 1.00 92.25 78 GLU A O 1
ATOM 633 N N . TRP A 1 79 ? -10.858 -5.548 3.916 1.00 92.00 79 TRP A N 1
ATOM 634 C CA . TRP A 1 79 ? -10.053 -4.460 3.362 1.00 92.00 79 TRP A CA 1
ATOM 635 C C . TRP A 1 79 ? -8.566 -4.810 3.406 1.00 92.00 79 TRP A C 1
ATOM 637 O O . TRP A 1 79 ? -7.860 -4.666 2.404 1.00 92.00 79 TRP A O 1
ATOM 647 N N . LYS A 1 80 ? -8.107 -5.361 4.540 1.00 91.75 80 LYS A N 1
ATOM 648 C CA . LYS A 1 80 ? -6.735 -5.873 4.696 1.00 91.75 80 LYS A CA 1
ATOM 649 C C . LYS A 1 80 ? -6.430 -6.932 3.635 1.00 91.75 80 LYS A C 1
ATOM 651 O O . LYS A 1 80 ? -5.363 -6.902 3.021 1.00 91.75 80 LYS A O 1
ATOM 656 N N . SER A 1 81 ? -7.377 -7.840 3.401 1.00 91.00 81 SER A N 1
ATOM 657 C CA . SER A 1 81 ? -7.278 -8.924 2.423 1.00 91.00 81 SER A CA 1
ATOM 658 C C . SER A 1 81 ? -7.169 -8.395 0.991 1.00 91.00 81 SER A C 1
ATOM 660 O O . SER A 1 81 ? -6.252 -8.786 0.269 1.00 91.00 81 SER A O 1
ATOM 662 N N . VAL A 1 82 ? -8.031 -7.454 0.589 1.00 90.69 82 VAL A N 1
ATOM 663 C CA . VAL A 1 82 ? -8.014 -6.859 -0.761 1.00 90.69 82 VAL A CA 1
ATOM 664 C C . VAL A 1 82 ? -6.671 -6.198 -1.069 1.00 90.69 82 VAL A C 1
ATOM 666 O O . VAL A 1 82 ? -6.084 -6.478 -2.113 1.00 90.69 82 VAL A O 1
ATOM 669 N N . VAL A 1 83 ? -6.144 -5.382 -0.154 1.00 89.50 83 VAL A N 1
ATOM 670 C CA . VAL A 1 83 ? -4.857 -4.695 -0.361 1.00 89.50 83 VAL A CA 1
ATOM 671 C C . VAL A 1 83 ? -3.684 -5.682 -0.349 1.00 89.50 83 VAL A C 1
ATOM 673 O O . VAL A 1 83 ? -2.758 -5.561 -1.149 1.00 89.50 83 VAL A O 1
ATOM 676 N N . SER A 1 84 ? -3.732 -6.703 0.511 1.00 83.38 84 SER A N 1
ATOM 677 C CA . SER A 1 84 ? -2.638 -7.676 0.659 1.00 83.38 84 SER A CA 1
ATOM 678 C C . SER A 1 84 ? -2.568 -8.714 -0.465 1.00 83.38 84 SER A C 1
ATOM 680 O O . SER A 1 84 ? -1.527 -9.345 -0.643 1.00 83.38 84 SER A O 1
ATOM 682 N N . ARG A 1 85 ? -3.651 -8.907 -1.227 1.00 77.56 85 ARG A N 1
ATOM 683 C CA . ARG A 1 85 ? -3.735 -9.880 -2.331 1.00 77.56 85 ARG A CA 1
ATOM 684 C C . ARG A 1 85 ? -2.879 -9.521 -3.544 1.00 77.56 85 ARG A C 1
ATOM 686 O O . ARG A 1 85 ? -2.523 -10.411 -4.305 1.00 77.56 85 ARG A O 1
ATOM 693 N N . GLY A 1 86 ? -2.527 -8.249 -3.720 1.00 63.88 86 GLY A N 1
ATOM 694 C CA . GLY A 1 86 ? -1.731 -7.771 -4.856 1.00 63.88 86 GLY A CA 1
ATOM 695 C C . GLY A 1 86 ? -0.229 -8.066 -4.777 1.00 63.88 86 GLY A C 1
ATOM 696 O O . GLY A 1 86 ? 0.522 -7.504 -5.571 1.00 63.88 86 GLY A O 1
ATOM 697 N N . LYS A 1 87 ? 0.237 -8.886 -3.823 1.00 59.50 87 LYS A N 1
ATOM 698 C CA . LYS A 1 87 ? 1.659 -9.233 -3.705 1.00 59.50 87 LYS A CA 1
ATOM 699 C C . LYS A 1 87 ? 2.114 -9.992 -4.952 1.00 59.50 87 LYS A C 1
ATOM 701 O O . LYS A 1 87 ? 1.758 -11.146 -5.154 1.00 59.50 87 LYS A O 1
ATOM 706 N N . VAL A 1 88 ? 2.898 -9.315 -5.783 1.00 52.25 88 VAL A N 1
ATOM 707 C CA . VAL A 1 88 ? 3.651 -9.933 -6.871 1.00 52.25 88 VAL A CA 1
ATOM 708 C C . VAL A 1 88 ? 4.855 -10.620 -6.230 1.00 52.25 88 VAL A C 1
ATOM 710 O O . VAL A 1 88 ? 5.657 -9.959 -5.575 1.00 52.25 88 VAL A O 1
ATOM 713 N N . GLU A 1 89 ? 4.943 -11.942 -6.362 1.00 44.38 89 GLU A N 1
ATOM 714 C CA . GLU A 1 89 ? 6.169 -12.689 -6.070 1.00 44.38 89 GLU A CA 1
ATOM 715 C C . GLU A 1 89 ? 7.249 -12.225 -7.065 1.00 44.38 89 GLU A C 1
ATOM 717 O O . GLU A 1 89 ? 7.001 -12.205 -8.275 1.00 44.38 89 GLU A O 1
ATOM 722 N N . TYR A 1 90 ? 8.396 -11.771 -6.551 1.00 44.09 90 TYR A N 1
ATOM 723 C CA . TYR A 1 90 ? 9.548 -11.312 -7.337 1.00 44.09 90 TYR A CA 1
ATOM 724 C C . TYR A 1 90 ? 10.625 -12.391 -7.408 1.00 44.09 90 TYR A C 1
ATOM 726 O O . TYR A 1 90 ? 10.862 -13.043 -6.366 1.00 44.09 90 TYR A O 1
#

Sequence (90 aa):
MAPEKLLLDNNENNNNDNKKKKVPYDSKCEIYSVGALLWEIAELKKPHSDISSELLVSIRKRVKENYVLPFSSDVPFEWKSVVSRGKVEY

pLDDT: mean 82.44, std 15.49, range [44.09, 96.06]

Foldseek 3Di:
DDLVQLQQDPPPDDPDPPDRPHDDDDVLVVLLVVLLVLQCVQQVDHVPPVDDPPVSVVVNVCSVVVHDDDHDPPRDPVSVCSSVVSDDDD